Protein AF-A0A850LSE9-F1 (afdb_monomer_lite)

Secondary structure (DSSP, 8-state):
-PPPP---------------SSTTGGGGGS-GGGSTT--HHHHHHHHTTT--SHHHHHH-S--TTS-HHHHHHHHHHHHTT-

Radius of gyration: 20.19 Å; chains: 1; bounding box: 29×36×69 Å

Sequence (82 aa):
MVKDLESIIFHTKATGPVKITDPHAYLKNYSLEIIKGIGPKTKMKLENSGINSPYDLINCQSIQGFSKSRLSIWKDCALALD

Foldseek 3Di:
DDDDDDDPPPPPPDPDDPPCVDPLPVQVPDALVQQPPCDPVNSVQCVVQVRGTLVSLLVDPDGPPDDPVVSVSRNVSSVVVD

Structure (mmCIF, N/CA/C/O backbone):
data_AF-A0A850LSE9-F1
#
_entry.id   AF-A0A850LSE9-F1
#
loop_
_atom_site.group_PDB
_atom_site.id
_atom_site.type_symbol
_atom_site.label_atom_id
_atom_site.label_alt_id
_atom_site.label_comp_id
_atom_site.label_asym_id
_atom_site.label_entity_id
_atom_site.label_seq_id
_atom_site.pdbx_PDB_ins_code
_atom_site.Cartn_x
_atom_site.Cartn_y
_atom_site.Cartn_z
_atom_site.occupancy
_atom_site.B_iso_or_equiv
_atom_site.auth_seq_id
_atom_site.auth_comp_id
_atom_site.auth_asym_id
_atom_site.auth_atom_id
_atom_site.pdbx_PDB_model_num
ATOM 1 N N . MET A 1 1 ? 2.996 -25.426 -55.891 1.00 43.16 1 MET A N 1
ATOM 2 C CA . MET A 1 1 ? 3.609 -24.147 -55.469 1.00 43.16 1 MET A CA 1
ATOM 3 C C . MET A 1 1 ? 2.509 -23.272 -54.894 1.00 43.16 1 MET A C 1
ATOM 5 O O . MET A 1 1 ? 1.873 -22.532 -55.632 1.00 43.16 1 MET A O 1
ATOM 9 N N . VAL A 1 2 ? 2.200 -23.447 -53.610 1.00 40.94 2 VAL A N 1
ATOM 10 C CA . VAL A 1 2 ? 1.238 -22.596 -52.895 1.00 40.94 2 VAL A CA 1
ATOM 11 C C . VAL A 1 2 ? 2.030 -21.486 -52.220 1.00 40.94 2 VAL A C 1
ATOM 13 O O . VAL A 1 2 ? 3.016 -21.763 -51.548 1.00 40.94 2 VAL A O 1
ATOM 16 N N . LYS A 1 3 ? 1.638 -20.249 -52.528 1.00 43.06 3 LYS A N 1
ATOM 17 C CA . LYS A 1 3 ? 2.251 -19.007 -52.065 1.00 43.06 3 LYS A CA 1
ATOM 18 C C . LYS A 1 3 ? 1.979 -18.849 -50.572 1.00 43.06 3 LYS A C 1
ATOM 20 O O . LYS A 1 3 ? 0.828 -18.970 -50.157 1.00 43.06 3 LYS A O 1
ATOM 25 N N . ASP A 1 4 ? 3.046 -18.603 -49.822 1.00 47.84 4 ASP A N 1
ATOM 26 C CA . ASP A 1 4 ? 3.044 -18.307 -48.396 1.00 47.84 4 ASP A CA 1
ATOM 27 C C . ASP A 1 4 ? 1.991 -17.258 -48.026 1.00 47.84 4 ASP A C 1
ATOM 29 O O . ASP A 1 4 ? 1.934 -16.163 -48.591 1.00 47.84 4 ASP A O 1
ATOM 33 N N . LEU A 1 5 ? 1.153 -17.635 -47.063 1.00 49.62 5 LEU A N 1
ATOM 34 C CA . LEU A 1 5 ? 0.259 -16.740 -46.349 1.00 49.62 5 LEU A CA 1
ATOM 35 C C . LEU A 1 5 ? 1.089 -15.838 -45.435 1.00 49.62 5 LEU A C 1
ATOM 37 O O . LEU A 1 5 ? 2.018 -16.268 -44.754 1.00 49.62 5 LEU A O 1
ATOM 41 N N . GLU A 1 6 ? 0.720 -14.569 -45.482 1.00 48.16 6 GLU A N 1
ATOM 42 C CA . GLU A 1 6 ? 1.348 -13.413 -44.867 1.00 48.16 6 GLU A CA 1
ATOM 43 C C . GLU A 1 6 ? 1.798 -13.667 -43.422 1.00 48.16 6 GLU A C 1
ATOM 45 O O . GLU A 1 6 ? 1.002 -13.900 -42.512 1.00 48.16 6 GLU A O 1
ATOM 50 N N . SER A 1 7 ? 3.109 -13.570 -43.202 1.00 49.50 7 SER A N 1
ATOM 51 C CA . SER A 1 7 ? 3.669 -13.454 -41.861 1.00 49.50 7 SER A CA 1
ATOM 52 C C . SER A 1 7 ? 3.235 -12.113 -41.275 1.00 49.50 7 SER A C 1
ATOM 54 O O . SER A 1 7 ? 3.691 -11.057 -41.711 1.00 49.50 7 SER A O 1
ATOM 56 N N . ILE A 1 8 ? 2.342 -12.155 -40.288 1.00 51.81 8 ILE A N 1
ATOM 57 C CA . ILE A 1 8 ? 1.973 -11.004 -39.463 1.00 51.81 8 ILE A CA 1
ATOM 58 C C . ILE A 1 8 ? 3.252 -10.510 -38.781 1.00 51.81 8 ILE A C 1
ATOM 60 O O . ILE A 1 8 ? 3.739 -11.109 -37.822 1.00 51.81 8 ILE A O 1
ATOM 64 N N . ILE A 1 9 ? 3.823 -9.423 -39.299 1.00 48.72 9 ILE A N 1
ATOM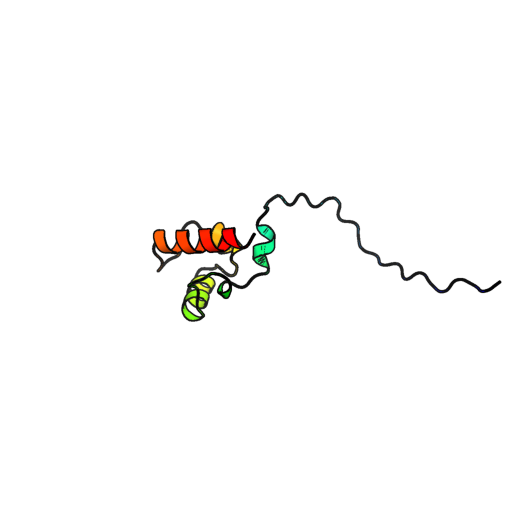 65 C CA . ILE A 1 9 ? 4.976 -8.765 -38.691 1.00 48.72 9 ILE A CA 1
ATOM 66 C C . ILE A 1 9 ? 4.482 -8.069 -37.421 1.00 48.72 9 ILE A C 1
ATOM 68 O O . ILE A 1 9 ? 4.042 -6.917 -37.452 1.00 48.72 9 ILE A O 1
ATOM 72 N N . PHE A 1 10 ? 4.565 -8.766 -36.287 1.00 47.16 10 PHE A N 1
ATOM 73 C CA . PHE A 1 10 ? 4.533 -8.124 -34.978 1.00 47.16 10 PHE A CA 1
ATOM 74 C C . PHE A 1 10 ? 5.741 -7.185 -34.892 1.00 47.16 10 PHE A C 1
ATOM 76 O O . PHE A 1 10 ? 6.864 -7.601 -34.621 1.00 47.16 10 PHE A O 1
ATOM 83 N N . H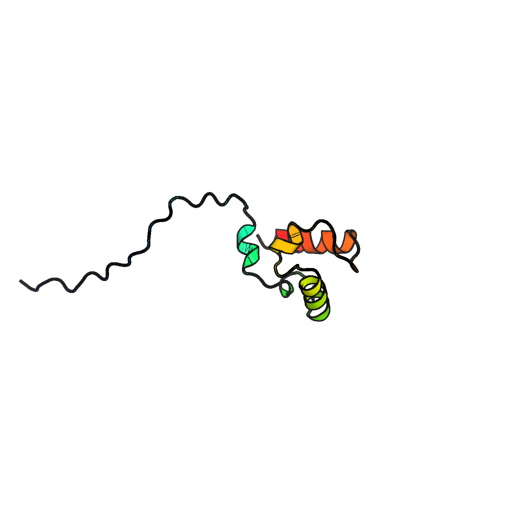IS A 1 11 ? 5.511 -5.894 -35.129 1.00 40.47 11 HIS A N 1
ATOM 84 C CA . HIS A 1 11 ? 6.473 -4.841 -34.819 1.00 40.47 11 HIS A CA 1
ATOM 85 C C . HIS A 1 11 ? 6.521 -4.631 -33.301 1.00 40.47 11 HIS A C 1
ATOM 87 O O . HIS A 1 11 ? 6.139 -3.582 -32.781 1.00 40.47 11 HIS A O 1
ATOM 93 N N . THR A 1 12 ? 6.997 -5.625 -32.554 1.00 52.00 12 THR A N 1
ATOM 94 C CA . THR A 1 12 ? 7.446 -5.387 -31.185 1.00 52.00 1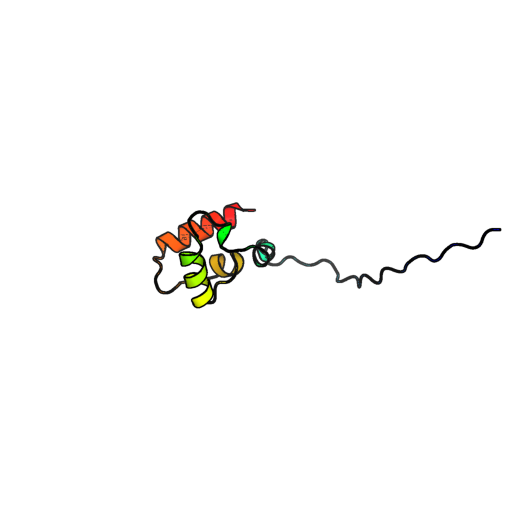2 THR A CA 1
ATOM 95 C C . THR A 1 12 ? 8.813 -4.737 -31.275 1.00 52.00 12 THR A C 1
ATOM 97 O O . THR A 1 12 ? 9.832 -5.395 -31.480 1.00 52.00 12 THR A O 1
ATOM 100 N N . LYS A 1 13 ? 8.809 -3.406 -31.185 1.00 49.69 13 LYS A N 1
ATOM 101 C CA . LYS A 1 13 ? 9.999 -2.572 -31.044 1.00 49.69 13 LYS A CA 1
ATOM 102 C C . LYS A 1 13 ? 10.833 -3.139 -29.893 1.00 49.69 13 LYS A C 1
ATOM 104 O O . LYS A 1 13 ? 10.438 -3.025 -28.737 1.00 49.69 13 LYS A O 1
ATOM 109 N N . ALA A 1 14 ? 11.946 -3.791 -30.222 1.00 53.41 14 ALA A N 1
ATOM 110 C CA . ALA A 1 14 ? 12.880 -4.327 -29.247 1.00 53.41 14 ALA A CA 1
ATOM 111 C C . ALA A 1 14 ? 13.485 -3.163 -28.450 1.00 53.41 14 ALA A C 1
ATOM 113 O O . ALA A 1 14 ? 14.457 -2.535 -28.865 1.00 53.41 14 ALA A O 1
ATOM 114 N N . THR A 1 15 ? 12.888 -2.833 -27.309 1.00 52.50 15 THR A N 1
ATOM 115 C CA . THR A 1 15 ? 13.613 -2.139 -26.249 1.00 52.50 15 THR A CA 1
ATOM 116 C C . THR A 1 15 ? 14.551 -3.174 -25.642 1.00 52.50 15 THR A C 1
ATOM 118 O O . THR A 1 15 ? 14.095 -4.260 -25.293 1.00 52.50 15 THR A O 1
ATOM 121 N N . GLY A 1 16 ? 15.853 -2.870 -25.614 1.00 51.06 16 GLY A N 1
ATOM 122 C CA . GLY A 1 16 ? 16.920 -3.764 -25.148 1.00 51.06 16 GLY A CA 1
ATOM 123 C C . GLY A 1 16 ? 16.720 -4.288 -23.717 1.00 51.06 16 GLY A C 1
ATOM 124 O O . GLY A 1 16 ? 15.676 -4.043 -23.117 1.00 51.06 16 GLY A O 1
ATOM 125 N N . PRO A 1 17 ? 17.699 -5.009 -23.139 1.00 50.59 17 PRO A N 1
ATOM 126 C CA . PRO A 1 17 ? 17.544 -5.594 -21.811 1.00 50.59 17 PRO A CA 1
ATOM 127 C C . PRO A 1 17 ? 17.143 -4.499 -20.822 1.00 50.59 17 PRO A C 1
ATOM 129 O O . PRO A 1 17 ? 17.917 -3.580 -20.542 1.00 50.59 17 PRO A O 1
ATOM 132 N N . VAL A 1 18 ? 15.904 -4.568 -20.336 1.00 53.06 18 VAL A N 1
ATOM 133 C CA . VAL A 1 18 ? 15.411 -3.675 -19.297 1.00 53.06 18 VAL A CA 1
ATOM 134 C C . VAL A 1 18 ? 16.234 -4.024 -18.068 1.00 53.06 18 VAL A C 1
ATOM 136 O O . VAL A 1 18 ? 16.000 -5.045 -17.427 1.00 53.06 18 VAL A O 1
ATOM 139 N N . LYS A 1 19 ? 17.253 -3.215 -17.757 1.00 52.44 19 LYS A N 1
ATOM 140 C CA . LYS A 1 19 ? 17.831 -3.208 -16.415 1.00 52.44 19 LYS A CA 1
ATOM 141 C C . LYS A 1 19 ? 16.679 -2.840 -15.493 1.00 52.44 19 LYS A C 1
ATOM 143 O O . LYS A 1 19 ? 16.306 -1.673 -15.415 1.00 52.44 19 LYS A O 1
ATOM 148 N N . ILE A 1 20 ? 16.077 -3.835 -14.852 1.00 57.44 20 ILE A N 1
ATOM 149 C CA . ILE A 1 20 ? 15.133 -3.608 -13.768 1.00 57.44 20 ILE A CA 1
ATOM 150 C C . ILE A 1 20 ? 15.984 -3.033 -12.631 1.00 57.44 20 ILE A C 1
ATOM 152 O O . ILE A 1 20 ? 16.601 -3.767 -11.869 1.00 57.44 20 ILE A O 1
ATOM 156 N N . THR A 1 21 ? 16.148 -1.710 -12.599 1.00 68.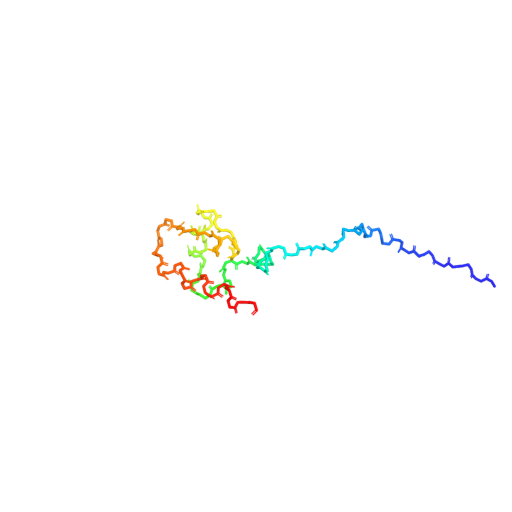50 21 THR A N 1
ATOM 157 C CA . THR A 1 21 ? 16.957 -1.011 -11.585 1.00 68.50 21 THR A CA 1
ATOM 158 C C . THR A 1 21 ? 16.276 -0.971 -10.220 1.00 68.50 21 THR A C 1
ATOM 160 O O . THR A 1 21 ? 16.899 -0.565 -9.247 1.00 68.50 21 THR A O 1
ATOM 163 N N . ASP A 1 22 ? 15.019 -1.401 -10.144 1.00 75.44 22 ASP A N 1
ATOM 164 C CA . ASP A 1 22 ? 14.244 -1.497 -8.918 1.00 75.44 22 ASP A CA 1
ATOM 165 C C . ASP A 1 22 ? 13.468 -2.825 -8.936 1.00 75.44 22 ASP A C 1
ATOM 167 O O . ASP A 1 22 ? 12.532 -2.958 -9.736 1.00 75.44 22 ASP A O 1
ATOM 171 N N . PRO A 1 23 ? 13.860 -3.822 -8.118 1.00 80.69 23 PRO A N 1
ATOM 172 C CA . PRO A 1 23 ? 13.236 -5.144 -8.126 1.00 80.69 23 PRO A CA 1
ATOM 173 C C . PRO A 1 23 ? 11.744 -5.088 -7.789 1.00 80.69 23 PRO A C 1
ATOM 175 O O . PRO A 1 23 ? 11.007 -5.967 -8.209 1.00 80.69 23 PRO A O 1
ATOM 178 N N . HIS A 1 24 ? 11.273 -4.026 -7.133 1.00 85.38 24 HIS A N 1
ATOM 179 C CA . HIS A 1 24 ? 9.893 -3.868 -6.689 1.00 85.38 24 HIS A CA 1
ATOM 180 C C . HIS A 1 24 ? 9.041 -3.018 -7.641 1.00 85.38 24 HIS A C 1
ATOM 182 O O . HIS A 1 24 ? 7.878 -2.741 -7.345 1.00 85.38 24 HIS A O 1
ATOM 188 N N . ALA A 1 25 ? 9.556 -2.617 -8.809 1.00 86.31 25 ALA A N 1
ATOM 189 C CA . ALA A 1 25 ? 8.819 -1.786 -9.766 1.00 86.31 25 ALA A CA 1
ATOM 190 C C . ALA A 1 25 ? 7.479 -2.402 -10.217 1.00 86.31 25 ALA A C 1
ATOM 192 O O . ALA A 1 25 ? 6.554 -1.665 -10.573 1.00 86.31 25 ALA A O 1
ATOM 193 N N . TYR A 1 26 ? 7.347 -3.732 -10.172 1.00 85.38 26 TYR A N 1
ATOM 194 C CA . TYR A 1 26 ? 6.101 -4.436 -10.488 1.00 85.38 26 TYR A CA 1
ATOM 195 C C . TYR A 1 26 ? 4.955 -4.079 -9.524 1.00 85.38 26 TYR A C 1
ATOM 197 O O . TYR A 1 26 ? 3.790 -4.122 -9.929 1.00 85.38 26 TYR A O 1
ATOM 205 N N . LEU A 1 27 ? 5.265 -3.647 -8.293 1.00 89.75 27 LEU A N 1
ATOM 206 C CA . LEU A 1 27 ? 4.290 -3.228 -7.283 1.00 89.75 27 LEU A CA 1
ATOM 207 C C . LEU A 1 27 ? 3.457 -2.010 -7.706 1.00 89.75 27 LEU A C 1
ATOM 209 O O . LEU A 1 27 ? 2.383 -1.791 -7.152 1.00 89.75 27 LEU A O 1
ATOM 213 N N . LYS A 1 28 ? 3.897 -1.238 -8.709 1.00 91.06 28 LYS A N 1
ATOM 214 C CA . LYS A 1 28 ? 3.133 -0.104 -9.262 1.00 91.06 28 LYS A CA 1
ATOM 215 C C . LYS A 1 28 ? 1.781 -0.515 -9.844 1.00 91.06 28 LYS A C 1
ATOM 217 O O . LYS A 1 28 ? 0.871 0.303 -9.905 1.00 91.06 28 LYS A O 1
ATOM 222 N N . ASN A 1 29 ? 1.656 -1.771 -10.271 1.00 90.19 29 ASN A N 1
ATOM 223 C CA . ASN A 1 29 ? 0.449 -2.286 -10.919 1.00 90.19 29 ASN A CA 1
ATOM 224 C C . ASN A 1 29 ? -0.556 -2.890 -9.930 1.00 90.19 29 ASN A C 1
ATOM 226 O O . ASN A 1 29 ? -1.611 -3.367 -10.343 1.00 90.19 29 ASN A O 1
ATOM 230 N N . TYR A 1 30 ? -0.236 -2.893 -8.635 1.00 91.19 30 TYR A N 1
ATOM 231 C CA . TYR A 1 30 ? -1.079 -3.478 -7.605 1.00 91.19 30 TYR A CA 1
ATOM 232 C C . TYR A 1 30 ? -1.825 -2.410 -6.814 1.00 91.19 30 TYR A C 1
ATOM 234 O O . TYR A 1 30 ? -1.320 -1.316 -6.566 1.00 91.19 30 TYR A O 1
ATOM 242 N N . SER A 1 31 ? -3.035 -2.749 -6.371 1.00 92.94 31 SER A N 1
ATOM 243 C CA . SER A 1 31 ? -3.790 -1.882 -5.470 1.00 92.94 31 SER A CA 1
ATOM 244 C C . SER A 1 31 ? -3.279 -2.000 -4.036 1.00 92.94 31 SER A C 1
ATOM 246 O O . SER A 1 31 ? -2.868 -3.069 -3.601 1.00 92.94 31 SER A O 1
ATOM 248 N N . LEU A 1 32 ? -3.380 -0.926 -3.254 1.00 93.56 32 LEU A N 1
ATOM 249 C CA . LEU A 1 32 ? -3.005 -0.926 -1.836 1.00 93.56 32 LEU A CA 1
ATOM 250 C C . LEU A 1 32 ? -3.793 -1.932 -0.979 1.00 93.56 32 LEU A C 1
ATOM 252 O O . LEU A 1 32 ? -3.319 -2.333 0.078 1.00 93.56 32 LEU A O 1
ATOM 256 N N . GLU A 1 33 ? -4.973 -2.359 -1.433 1.00 93.69 33 GLU A N 1
ATOM 257 C CA . GLU A 1 33 ? -5.820 -3.345 -0.745 1.00 93.69 33 GLU A CA 1
ATOM 258 C C . GLU A 1 33 ? -5.199 -4.743 -0.658 1.00 93.69 33 GLU A C 1
ATOM 260 O O . GLU A 1 33 ? -5.638 -5.547 0.162 1.00 93.69 33 GLU A O 1
ATOM 265 N N . ILE A 1 34 ? -4.159 -5.038 -1.450 1.00 91.19 34 ILE A N 1
ATOM 266 C CA . ILE A 1 34 ? -3.443 -6.315 -1.326 1.00 91.19 34 ILE A CA 1
ATOM 267 C C . ILE A 1 34 ? -2.624 -6.392 -0.030 1.00 91.19 34 ILE A C 1
ATOM 269 O O . ILE A 1 34 ? -2.274 -7.478 0.428 1.00 91.19 34 ILE A O 1
ATOM 273 N N . ILE A 1 35 ? -2.311 -5.243 0.574 1.00 93.00 35 ILE A N 1
ATOM 274 C CA . ILE A 1 35 ? -1.528 -5.167 1.801 1.00 93.00 35 ILE A CA 1
ATOM 275 C C . ILE A 1 35 ? -2.450 -5.418 2.991 1.00 93.00 35 ILE A C 1
ATOM 277 O O . ILE A 1 35 ? -3.405 -4.679 3.255 1.00 93.00 35 ILE A O 1
ATOM 281 N N . LYS A 1 36 ? -2.119 -6.441 3.781 1.00 91.00 36 LYS A N 1
ATOM 282 C CA . LYS A 1 36 ? -2.884 -6.806 4.975 1.00 91.00 36 LYS A CA 1
ATOM 283 C C . LYS A 1 36 ? -3.039 -5.612 5.927 1.00 91.00 36 LYS A C 1
ATOM 285 O O . LYS A 1 36 ? -2.071 -5.009 6.384 1.00 91.00 36 LYS A O 1
ATOM 290 N N . GLY A 1 37 ? -4.288 -5.303 6.271 1.00 89.81 37 GLY A N 1
ATOM 291 C CA . GLY A 1 37 ? -4.633 -4.198 7.171 1.00 89.81 37 GLY A CA 1
ATOM 292 C C . GLY A 1 37 ? -4.855 -2.851 6.476 1.00 89.81 37 GLY A C 1
ATOM 293 O O . GLY A 1 37 ? -5.221 -1.887 7.156 1.00 89.81 37 GLY A O 1
ATOM 294 N N . ILE A 1 38 ? -4.704 -2.773 5.150 1.00 93.50 38 ILE A N 1
ATOM 295 C CA . ILE A 1 38 ? -5.188 -1.646 4.352 1.00 93.50 38 ILE A CA 1
ATOM 296 C C . ILE A 1 38 ? -6.572 -1.998 3.799 1.00 93.50 38 ILE A C 1
ATOM 298 O O . ILE A 1 38 ? -6.717 -2.736 2.835 1.00 93.50 38 ILE A O 1
ATOM 302 N N . GLY A 1 39 ? -7.610 -1.465 4.448 1.00 93.38 39 GLY A N 1
ATOM 303 C CA . GLY A 1 39 ? -8.982 -1.497 3.934 1.00 93.38 39 GLY A CA 1
ATOM 304 C C . GLY A 1 39 ? -9.348 -0.225 3.152 1.00 93.38 39 GLY A C 1
ATOM 305 O O . GLY A 1 39 ? -8.564 0.729 3.142 1.00 93.38 39 GLY A O 1
ATOM 306 N N . PRO A 1 40 ? -10.574 -0.132 2.602 1.00 92.38 40 PRO A N 1
ATOM 307 C CA . PRO A 1 40 ? -10.990 0.952 1.699 1.00 92.38 40 PRO A CA 1
ATOM 308 C C . PRO A 1 40 ? -10.811 2.361 2.285 1.00 92.38 40 PRO A C 1
ATOM 310 O O . PRO A 1 40 ? -10.317 3.272 1.629 1.00 92.38 40 PRO A O 1
ATOM 313 N N . LYS A 1 41 ? -11.138 2.541 3.574 1.00 92.88 41 LYS A N 1
ATOM 314 C CA . LYS A 1 41 ? -10.963 3.826 4.278 1.00 92.88 41 LYS A CA 1
ATOM 315 C C . LYS A 1 41 ? -9.493 4.215 4.440 1.00 92.88 41 LYS A C 1
ATOM 317 O O . LYS A 1 41 ? -9.166 5.397 4.430 1.00 92.88 41 LYS A O 1
ATOM 322 N N . THR A 1 42 ? -8.624 3.231 4.655 1.00 93.19 42 THR A N 1
ATOM 323 C CA . THR A 1 42 ? -7.181 3.447 4.791 1.00 93.19 42 THR A CA 1
ATOM 324 C C . THR A 1 42 ? -6.571 3.749 3.432 1.00 93.19 42 THR A C 1
ATOM 326 O O . THR A 1 42 ? -5.836 4.724 3.325 1.00 93.19 42 THR A O 1
ATOM 329 N N . LYS A 1 43 ? -6.941 2.982 2.400 1.00 94.50 43 LYS A N 1
ATOM 330 C CA . LYS A 1 43 ? -6.559 3.222 1.006 1.00 94.50 43 LYS A CA 1
ATOM 331 C C . LYS A 1 43 ? -6.882 4.653 0.582 1.00 94.50 43 LYS A C 1
ATOM 333 O O . LYS A 1 43 ? -5.969 5.376 0.221 1.00 94.50 43 LYS A O 1
ATOM 338 N N . MET A 1 44 ? -8.115 5.111 0.793 1.00 94.56 44 MET A N 1
ATOM 339 C CA . MET A 1 44 ? -8.506 6.486 0.459 1.00 94.56 44 MET A CA 1
ATOM 340 C C . MET A 1 44 ? -7.631 7.547 1.156 1.00 94.56 44 MET A C 1
ATOM 342 O O . MET A 1 44 ? -7.287 8.563 0.566 1.00 94.56 44 MET A O 1
ATOM 346 N N . LYS A 1 45 ? -7.228 7.329 2.417 1.00 93.62 45 LYS A N 1
ATOM 347 C CA . LYS A 1 45 ? -6.318 8.253 3.125 1.00 93.62 45 LYS A CA 1
ATOM 348 C C . LYS A 1 45 ? -4.898 8.239 2.552 1.00 93.62 45 LYS A C 1
ATOM 350 O O . LYS A 1 45 ? -4.250 9.284 2.527 1.00 93.62 45 LYS A O 1
ATOM 355 N N . LEU A 1 46 ? -4.418 7.067 2.141 1.00 93.50 46 LEU A N 1
ATOM 356 C CA . LEU A 1 46 ? -3.117 6.899 1.495 1.00 93.50 46 LEU A CA 1
ATOM 357 C C . LEU A 1 46 ? -3.111 7.585 0.122 1.00 93.50 46 LEU A C 1
ATOM 359 O O . LEU A 1 46 ? -2.221 8.389 -0.140 1.00 93.50 46 LEU A O 1
ATOM 363 N N . GLU A 1 47 ? -4.157 7.376 -0.676 1.00 94.25 47 GLU A N 1
ATOM 364 C CA . GLU A 1 47 ? -4.354 8.009 -1.988 1.00 94.25 47 GLU A CA 1
ATOM 365 C C . GLU A 1 47 ? -4.439 9.534 -1.863 1.00 94.25 47 GLU A C 1
ATOM 367 O O . GLU A 1 47 ? -3.731 10.255 -2.563 1.00 94.25 47 GLU A O 1
ATOM 372 N N . ASN A 1 48 ? -5.189 10.043 -0.877 1.00 94.00 48 ASN A N 1
ATOM 373 C CA . ASN A 1 48 ? -5.230 11.477 -0.563 1.00 94.00 48 ASN A CA 1
ATOM 374 C C . ASN A 1 48 ? -3.864 12.047 -0.138 1.00 94.00 48 ASN A C 1
ATOM 376 O O . ASN A 1 48 ? -3.665 13.258 -0.190 1.00 94.00 48 ASN A O 1
ATOM 380 N N . SER A 1 49 ? -2.932 11.192 0.290 1.00 91.50 49 SER A N 1
ATOM 381 C CA . SER A 1 49 ? -1.552 11.564 0.627 1.00 91.50 49 SER A CA 1
ATOM 382 C C . SER A 1 49 ? -0.574 11.351 -0.539 1.00 91.50 49 SER A C 1
ATOM 384 O O . SER A 1 49 ? 0.633 11.494 -0.350 1.00 91.50 49 SER A O 1
ATOM 386 N N . GLY A 1 50 ? -1.069 10.991 -1.728 1.00 92.81 50 GLY A N 1
ATOM 387 C CA . GLY A 1 50 ? -0.267 10.739 -2.928 1.00 92.81 50 GLY A CA 1
ATOM 388 C C . GLY A 1 50 ? 0.269 9.310 -3.064 1.00 92.81 50 GLY A C 1
ATOM 389 O O . GLY A 1 50 ? 1.058 9.048 -3.967 1.00 92.81 50 GLY A O 1
ATOM 390 N N . ILE A 1 51 ? -0.144 8.383 -2.198 1.00 94.94 51 ILE A N 1
ATOM 391 C CA . ILE A 1 51 ? 0.268 6.975 -2.245 1.00 94.94 51 ILE A CA 1
ATOM 392 C C . ILE A 1 51 ? -0.819 6.181 -2.964 1.00 94.94 51 ILE A C 1
ATOM 394 O O . ILE A 1 51 ? -1.882 5.955 -2.393 1.00 94.94 51 ILE A O 1
ATOM 398 N N . ASN A 1 52 ? -0.557 5.753 -4.200 1.00 94.56 52 ASN A N 1
ATOM 399 C CA . ASN A 1 52 ? -1.548 5.056 -5.031 1.00 94.56 52 ASN A CA 1
ATOM 400 C C . ASN A 1 52 ? -1.230 3.567 -5.210 1.00 94.56 52 ASN A C 1
ATOM 402 O O . ASN A 1 52 ? -2.095 2.784 -5.601 1.00 94.56 52 ASN A O 1
ATOM 406 N N . SER A 1 53 ? 0.002 3.165 -4.897 1.00 94.81 53 SER A N 1
ATOM 407 C CA . SER A 1 53 ? 0.481 1.797 -5.069 1.00 94.81 53 SER A CA 1
ATOM 408 C C . SER A 1 53 ? 1.352 1.332 -3.893 1.00 94.81 53 SER A C 1
ATOM 410 O O . SER A 1 53 ? 1.933 2.159 -3.178 1.00 94.81 53 SER A O 1
ATOM 412 N N . PRO A 1 54 ? 1.504 0.008 -3.687 1.00 94.56 54 PRO A N 1
ATOM 413 C CA . PRO A 1 54 ? 2.488 -0.540 -2.755 1.00 94.56 54 PRO A CA 1
ATOM 414 C C . PRO A 1 54 ? 3.918 -0.052 -3.037 1.00 94.56 54 PRO A C 1
ATOM 416 O O . PRO A 1 54 ? 4.692 0.131 -2.100 1.00 94.56 54 PRO A O 1
ATOM 419 N N . TYR A 1 55 ? 4.244 0.240 -4.301 1.00 93.31 55 TYR A N 1
ATOM 420 C CA . TYR A 1 55 ? 5.524 0.842 -4.681 1.00 93.31 55 TYR A CA 1
ATOM 421 C C . TYR A 1 55 ? 5.731 2.225 -4.051 1.00 93.31 55 TYR A C 1
ATOM 423 O O . TYR A 1 55 ? 6.785 2.511 -3.481 1.00 93.31 55 TYR A O 1
ATOM 431 N N . ASP A 1 56 ? 4.717 3.088 -4.115 1.00 93.38 56 ASP A N 1
ATOM 432 C CA . ASP A 1 56 ? 4.785 4.415 -3.496 1.00 93.38 56 ASP A CA 1
ATOM 433 C C . ASP A 1 56 ? 4.917 4.285 -1.974 1.00 93.38 56 ASP A C 1
ATOM 435 O O . ASP A 1 56 ? 5.646 5.040 -1.331 1.00 93.38 5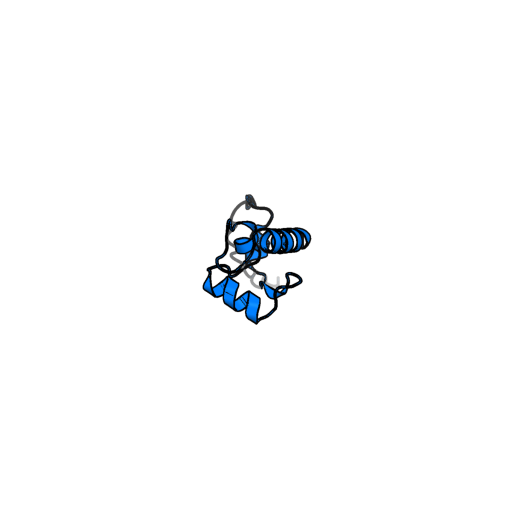6 ASP A O 1
ATOM 439 N N . LEU A 1 57 ? 4.256 3.278 -1.395 1.00 92.94 57 LEU A N 1
ATOM 440 C CA . LEU A 1 57 ? 4.271 3.028 0.040 1.00 92.94 57 LEU A CA 1
ATOM 441 C C . LEU A 1 57 ? 5.661 2.631 0.560 1.00 92.94 57 LEU A C 1
ATOM 443 O O . LEU A 1 57 ? 6.103 3.179 1.574 1.00 92.94 57 LEU A O 1
ATOM 447 N N . ILE A 1 58 ? 6.367 1.715 -0.116 1.00 92.19 58 ILE A N 1
ATOM 448 C CA . ILE A 1 58 ? 7.719 1.295 0.300 1.00 92.19 58 ILE A CA 1
ATOM 449 C C . ILE A 1 58 ? 8.723 2.452 0.210 1.00 92.19 58 ILE A C 1
ATOM 451 O O . ILE A 1 58 ? 9.553 2.617 1.111 1.00 92.19 58 ILE A O 1
ATOM 455 N N . ASN A 1 59 ? 8.562 3.321 -0.791 1.00 91.19 59 ASN A N 1
ATOM 456 C CA . ASN A 1 59 ? 9.431 4.472 -1.042 1.00 91.19 59 ASN A CA 1
ATOM 457 C C . ASN A 1 59 ? 9.071 5.720 -0.212 1.00 91.19 59 ASN A C 1
ATOM 459 O O . ASN A 1 59 ? 9.859 6.661 -0.119 1.00 91.19 59 ASN A O 1
ATOM 463 N N . CYS A 1 60 ? 7.910 5.737 0.440 1.00 90.00 60 CYS A N 1
ATOM 464 C CA . CYS A 1 60 ? 7.463 6.866 1.251 1.00 90.00 60 CYS A CA 1
ATOM 465 C C . CYS A 1 60 ? 8.178 6.934 2.615 1.00 90.00 60 CYS A C 1
ATOM 467 O O . CYS A 1 60 ? 8.270 5.936 3.328 1.00 90.00 60 CYS A O 1
ATOM 469 N N . GLN A 1 61 ? 8.642 8.111 3.047 1.00 89.12 61 GLN A N 1
ATOM 470 C CA . GLN A 1 61 ? 9.272 8.284 4.370 1.00 89.12 61 GLN A CA 1
ATOM 471 C C . GLN A 1 61 ? 8.262 8.517 5.504 1.00 89.12 61 GLN A C 1
ATOM 473 O O . GLN A 1 61 ? 8.482 8.078 6.637 1.00 89.12 61 GLN A O 1
ATOM 478 N N . SER A 1 62 ? 7.164 9.217 5.222 1.00 89.25 62 SER A N 1
ATOM 479 C CA . SER A 1 62 ? 6.140 9.561 6.206 1.00 89.25 62 SER A CA 1
ATOM 480 C C . SER A 1 62 ? 4.806 9.868 5.532 1.00 89.25 62 SER A C 1
ATOM 482 O O . SER A 1 62 ? 4.757 10.422 4.440 1.00 89.25 62 SER A O 1
ATOM 484 N N . ILE A 1 63 ? 3.713 9.523 6.214 1.00 90.12 63 ILE A N 1
ATOM 485 C CA . ILE A 1 63 ? 2.350 9.816 5.767 1.00 90.12 63 ILE A CA 1
ATOM 486 C C . ILE A 1 63 ? 1.610 10.474 6.921 1.00 90.12 63 ILE A C 1
ATOM 488 O O . ILE A 1 63 ? 1.579 9.945 8.038 1.00 90.12 63 ILE A O 1
ATOM 492 N N . GLN A 1 64 ? 1.012 11.632 6.659 1.00 87.06 64 GLN A N 1
ATOM 493 C CA . GLN A 1 64 ? 0.230 12.342 7.659 1.00 87.06 64 GLN A CA 1
ATOM 494 C C . GLN A 1 64 ? -0.951 11.477 8.129 1.00 87.06 64 GLN A C 1
ATOM 496 O O . GLN A 1 64 ? -1.667 10.874 7.336 1.00 87.06 64 GLN A O 1
ATOM 501 N N . GLY A 1 65 ? -1.157 11.406 9.445 1.00 86.75 65 GLY A N 1
ATOM 502 C CA . GLY A 1 65 ? -2.245 10.621 10.037 1.00 86.75 65 GLY A CA 1
ATOM 503 C C . GLY A 1 65 ? -1.934 9.136 10.261 1.00 86.75 65 GLY A C 1
ATOM 504 O O . GLY A 1 65 ? -2.801 8.419 10.764 1.00 86.75 65 GLY A O 1
ATOM 505 N N . PHE A 1 66 ? -0.711 8.678 9.967 1.00 90.44 66 PHE A N 1
ATOM 506 C CA . PHE A 1 66 ? -0.251 7.326 10.289 1.00 90.44 66 PHE A CA 1
ATOM 507 C C . PHE A 1 66 ? 1.037 7.342 11.115 1.00 90.44 66 PHE A C 1
ATOM 509 O O . PHE A 1 66 ? 1.923 8.172 10.922 1.00 90.44 66 PHE A O 1
ATOM 516 N N . SER A 1 67 ? 1.149 6.406 12.060 1.00 92.50 67 SER A N 1
ATOM 517 C CA . SER A 1 67 ? 2.367 6.236 12.852 1.00 92.50 67 SER A CA 1
ATOM 518 C C . SER A 1 67 ? 3.455 5.528 12.043 1.00 92.50 67 SER A C 1
ATOM 520 O O . SER A 1 67 ? 3.164 4.653 11.225 1.00 92.50 67 SER A O 1
ATOM 522 N N . LYS A 1 68 ? 4.725 5.842 12.328 1.00 90.50 68 LYS A N 1
ATOM 523 C CA . LYS A 1 68 ? 5.881 5.193 11.682 1.00 90.50 68 LYS A CA 1
ATOM 524 C C . LYS A 1 68 ? 5.850 3.667 11.821 1.00 90.50 68 LYS A C 1
ATOM 526 O O . LYS A 1 68 ? 6.106 2.968 10.850 1.00 90.50 68 LYS A O 1
ATOM 531 N N . SER A 1 69 ? 5.462 3.151 12.990 1.00 92.50 69 SER A N 1
ATOM 532 C CA . SER A 1 69 ? 5.345 1.705 13.228 1.00 92.50 69 SER A CA 1
ATOM 533 C C . SER A 1 69 ? 4.319 1.047 12.307 1.00 92.50 69 SER A C 1
ATOM 535 O O . SER A 1 69 ? 4.568 -0.030 11.779 1.00 92.50 69 SER A O 1
ATOM 537 N N . ARG A 1 70 ? 3.174 1.702 12.072 1.00 91.50 70 ARG A N 1
ATOM 538 C CA . ARG A 1 70 ? 2.144 1.170 11.173 1.00 91.50 70 ARG A CA 1
ATOM 539 C C . ARG A 1 70 ? 2.600 1.186 9.718 1.00 91.50 70 ARG A C 1
ATOM 541 O O . ARG A 1 70 ? 2.348 0.221 9.009 1.00 91.50 70 ARG A O 1
ATOM 548 N N . LEU A 1 71 ? 3.303 2.241 9.306 1.00 92.38 71 LEU A N 1
ATOM 549 C CA . LEU A 1 71 ? 3.907 2.304 7.977 1.00 92.38 71 LEU A CA 1
ATOM 550 C C . LEU A 1 71 ? 4.931 1.182 7.783 1.00 92.38 71 LEU A C 1
ATOM 552 O O . LEU A 1 71 ? 4.869 0.510 6.764 1.00 92.38 71 LEU A O 1
ATOM 556 N N . SER A 1 72 ? 5.798 0.924 8.769 1.00 92.69 72 SER A N 1
ATOM 557 C CA . SER A 1 72 ? 6.774 -0.177 8.706 1.00 92.69 72 SER A CA 1
ATOM 558 C C . SER A 1 72 ? 6.098 -1.522 8.457 1.00 92.69 72 SER A C 1
ATOM 560 O O . SER A 1 72 ? 6.468 -2.216 7.523 1.00 92.69 72 SER A O 1
ATOM 562 N N . ILE A 1 73 ? 5.037 -1.837 9.211 1.00 93.94 73 ILE A N 1
ATOM 563 C CA . ILE A 1 73 ? 4.293 -3.096 9.044 1.00 93.94 73 ILE A CA 1
ATOM 564 C C . ILE A 1 73 ? 3.756 -3.232 7.617 1.00 93.94 73 ILE A C 1
ATOM 566 O O . ILE A 1 73 ? 3.845 -4.303 7.024 1.00 93.94 73 ILE A O 1
ATOM 570 N N . TRP A 1 74 ? 3.195 -2.163 7.049 1.00 94.12 74 TRP A N 1
ATOM 571 C CA . TRP A 1 74 ? 2.682 -2.217 5.683 1.00 94.12 74 TRP A CA 1
ATOM 572 C C . TRP A 1 74 ? 3.782 -2.321 4.631 1.00 94.12 74 TRP A C 1
ATOM 574 O O . TRP A 1 74 ? 3.565 -2.985 3.623 1.00 94.12 74 TRP A O 1
ATOM 584 N N . LYS A 1 75 ? 4.950 -1.714 4.863 1.00 93.38 75 LYS A N 1
ATOM 585 C CA . LYS A 1 75 ? 6.117 -1.884 3.991 1.00 93.38 75 LYS A CA 1
ATOM 586 C C . LYS A 1 75 ? 6.616 -3.321 4.010 1.00 93.38 75 LYS A C 1
ATOM 588 O O . LYS A 1 75 ? 6.796 -3.894 2.945 1.00 93.38 75 LYS A O 1
ATOM 593 N N . ASP A 1 76 ? 6.754 -3.913 5.191 1.00 93.38 76 ASP A N 1
ATOM 594 C CA . ASP A 1 76 ? 7.169 -5.311 5.333 1.00 93.38 76 ASP A CA 1
ATOM 595 C C . ASP A 1 76 ? 6.160 -6.244 4.649 1.00 93.38 76 ASP A C 1
ATOM 597 O O . ASP A 1 76 ? 6.539 -7.156 3.921 1.00 93.38 76 ASP A O 1
ATOM 601 N N . CYS A 1 77 ? 4.860 -5.963 4.802 1.00 91.62 77 CYS A N 1
ATOM 602 C CA . CYS A 1 77 ? 3.811 -6.699 4.097 1.00 91.62 77 CYS A CA 1
ATOM 603 C C . CYS A 1 77 ? 3.882 -6.516 2.576 1.00 91.62 77 CYS A C 1
ATOM 605 O O . CYS A 1 77 ? 3.589 -7.462 1.860 1.00 91.62 77 CYS A O 1
ATOM 607 N N . ALA A 1 78 ? 4.231 -5.324 2.083 1.00 90.19 78 ALA A N 1
ATOM 608 C CA . ALA A 1 78 ? 4.368 -5.058 0.653 1.00 90.19 78 ALA A CA 1
ATOM 609 C C . ALA A 1 78 ? 5.595 -5.756 0.046 1.00 90.19 78 ALA A C 1
ATOM 611 O O . ALA A 1 78 ? 5.528 -6.241 -1.076 1.00 90.19 78 ALA A O 1
ATOM 612 N N . LEU A 1 79 ? 6.699 -5.823 0.794 1.00 88.44 79 LEU A N 1
ATOM 613 C CA . LEU A 1 79 ? 7.925 -6.509 0.380 1.00 88.44 79 LEU A CA 1
ATOM 614 C C . LEU A 1 79 ? 7.790 -8.037 0.434 1.00 88.44 79 LEU A C 1
ATOM 616 O O . LEU A 1 79 ? 8.467 -8.728 -0.313 1.00 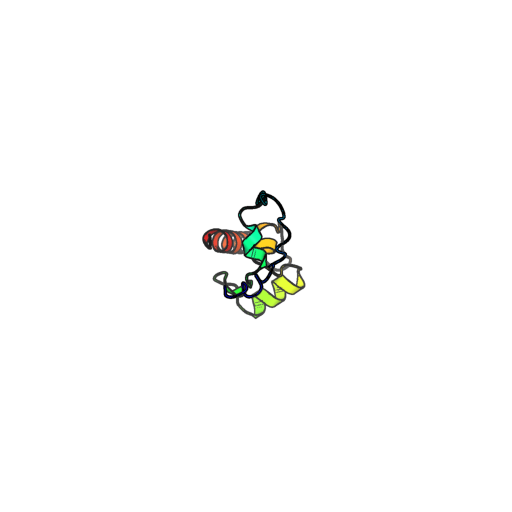88.44 79 LEU A O 1
ATOM 620 N N . ALA A 1 80 ? 6.903 -8.568 1.279 1.00 87.44 80 ALA A N 1
ATOM 621 C CA . ALA A 1 80 ? 6.610 -10.001 1.364 1.00 87.44 80 ALA A CA 1
ATOM 622 C C . ALA A 1 80 ? 5.687 -10.526 0.243 1.00 87.44 80 ALA A C 1
ATOM 624 O O . ALA A 1 80 ? 5.281 -11.685 0.287 1.00 87.44 80 ALA A O 1
ATOM 625 N N . LEU A 1 81 ? 5.293 -9.669 -0.704 1.00 77.88 81 LEU A N 1
ATOM 626 C CA . LEU A 1 81 ? 4.522 -10.054 -1.891 1.00 77.88 81 LEU A CA 1
ATOM 627 C C . LEU A 1 81 ? 5.404 -10.541 -3.050 1.00 77.88 81 LEU A C 1
ATOM 629 O O . LEU A 1 81 ? 4.850 -10.989 -4.053 1.00 77.88 81 LEU A O 1
ATOM 633 N N . ASP A 1 82 ? 6.726 -10.389 -2.915 1.00 63.16 82 ASP A N 1
ATOM 634 C CA . ASP A 1 82 ? 7.744 -10.920 -3.831 1.00 63.16 82 ASP A CA 1
ATOM 635 C C . ASP A 1 82 ? 7.823 -12.454 -3.757 1.00 63.16 82 ASP A C 1
ATOM 637 O O . ASP A 1 82 ? 7.792 -12.995 -2.623 1.00 63.16 82 ASP A O 1
#

pLDDT: mean 80.2, std 18.49, range [40.47, 94.94]